Protein AF-A0A150QNM5-F1 (afdb_monomer_lite)

Foldseek 3Di:
DDDDDPDDDPDPDLQQQLLVLCCVLCVVDPHSVVSSVVLVVCCVDVQSVVLSVQLSVVCPDPPDDSVCVVVCVSGDHPVD

Radius of gyration: 13.15 Å; chains: 1; bounding box: 26×24×42 Å

Sequence (80 aa):
MLSSFASGCAGSDPCEVVCAKNAECQPDGPGKETCTALCVELSDRASYADAIEHQAACYEEDDWSCDSLASGACDYSPED

Structure (mmCIF, N/CA/C/O backbone):
data_AF-A0A150QNM5-F1
#
_entry.id   AF-A0A150QNM5-F1
#
loop_
_atom_site.group_PDB
_atom_site.id
_atom_site.type_symbol
_atom_site.label_atom_id
_atom_site.label_alt_id
_atom_site.label_comp_id
_atom_site.label_asym_id
_atom_site.label_entity_id
_atom_site.label_seq_id
_atom_site.pdbx_PDB_ins_code
_atom_site.Cartn_x
_atom_site.Cartn_y
_atom_site.Cartn_z
_atom_site.occupancy
_atom_site.B_iso_or_equiv
_atom_site.auth_seq_id
_atom_site.auth_comp_id
_atom_site.auth_asym_id
_atom_site.auth_atom_id
_atom_site.pdbx_PDB_model_num
ATOM 1 N N . MET A 1 1 ? -11.570 -12.444 28.364 1.00 39.44 1 MET A N 1
ATOM 2 C CA . MET A 1 1 ? -10.706 -13.015 27.316 1.00 39.44 1 MET A CA 1
ATOM 3 C C . MET A 1 1 ? -11.026 -12.275 26.031 1.00 39.44 1 MET A C 1
ATOM 5 O O . MET A 1 1 ? -12.059 -12.556 25.446 1.00 39.44 1 MET A O 1
ATOM 9 N N . LEU A 1 2 ? -10.230 -11.269 25.667 1.00 42.00 2 LEU A N 1
ATOM 10 C CA . LEU A 1 2 ? -10.240 -10.711 24.313 1.00 42.00 2 LEU A CA 1
ATOM 11 C C . LEU A 1 2 ? -8.931 -11.157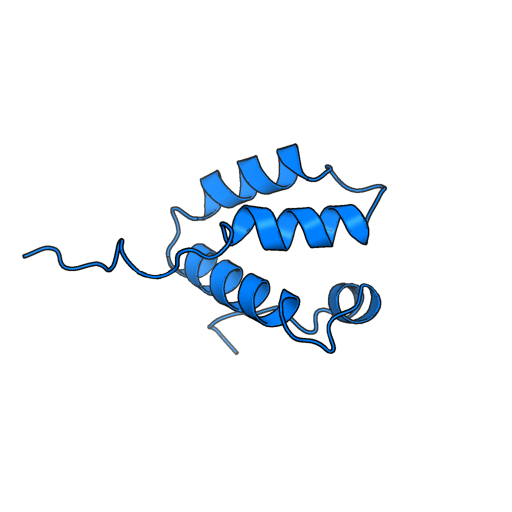 23.670 1.00 42.00 2 LEU A C 1
ATOM 13 O O . LEU A 1 2 ? -7.890 -10.535 23.851 1.00 42.00 2 LEU A O 1
ATOM 17 N N . SER A 1 3 ? -8.994 -12.325 23.041 1.00 46.44 3 SER A N 1
ATOM 18 C CA . SER A 1 3 ? -7.972 -12.801 22.122 1.00 46.44 3 SER A CA 1
ATOM 19 C C . SER A 1 3 ? -8.252 -12.162 20.772 1.00 46.44 3 SER A C 1
ATOM 21 O O . SER A 1 3 ? -9.259 -12.519 20.176 1.00 46.44 3 SER A O 1
ATOM 23 N N . SER A 1 4 ? -7.374 -11.278 20.305 1.00 39.22 4 SER A N 1
ATOM 24 C CA . SER A 1 4 ? -7.243 -10.955 18.880 1.00 39.22 4 S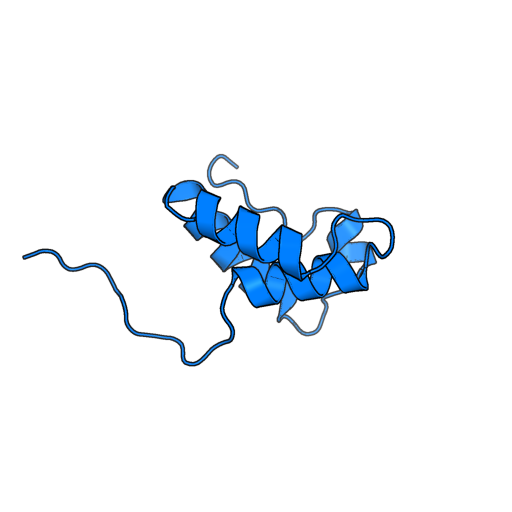ER A CA 1
ATOM 25 C C . SER A 1 4 ? -5.796 -10.542 18.604 1.00 39.22 4 SER A C 1
ATOM 27 O O . SER A 1 4 ? -5.401 -9.406 18.834 1.00 39.22 4 SER A O 1
ATOM 29 N N . PHE A 1 5 ? -4.991 -11.548 18.265 1.00 46.66 5 PHE A N 1
ATOM 30 C CA . PHE A 1 5 ? -3.839 -11.539 17.354 1.00 46.66 5 PHE A CA 1
ATOM 31 C C . PHE A 1 5 ? -3.157 -10.187 17.058 1.00 46.66 5 PHE A C 1
ATOM 33 O O . PHE A 1 5 ? 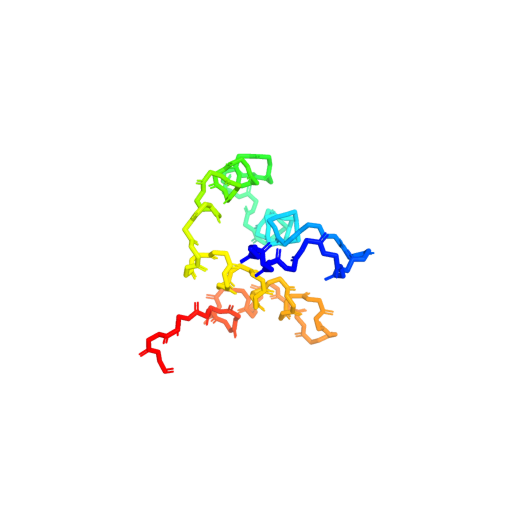-3.187 -9.708 15.938 1.00 46.66 5 PHE A O 1
ATOM 40 N N . ALA A 1 6 ? -2.463 -9.607 18.038 1.00 40.44 6 ALA A N 1
ATOM 41 C CA . ALA A 1 6 ? -1.525 -8.498 17.810 1.00 40.44 6 ALA A CA 1
ATOM 42 C C . ALA A 1 6 ? -0.057 -8.976 17.777 1.00 40.44 6 ALA A C 1
ATOM 44 O O . ALA A 1 6 ? 0.839 -8.306 18.289 1.00 40.44 6 ALA A O 1
ATOM 45 N N . SER A 1 7 ? 0.215 -10.181 17.259 1.00 48.31 7 SER A N 1
ATOM 46 C CA . SER A 1 7 ? 1.594 -10.676 17.173 1.00 48.31 7 SER A CA 1
ATOM 47 C C . SER A 1 7 ? 1.788 -11.714 16.067 1.00 48.31 7 SER A C 1
ATOM 49 O O . SER A 1 7 ? 1.301 -12.837 16.174 1.00 48.31 7 SER A O 1
ATOM 51 N N . GLY A 1 8 ? 2.548 -11.315 15.044 1.00 36.66 8 GLY A N 1
ATOM 52 C CA . GLY A 1 8 ? 2.966 -12.109 13.885 1.00 36.66 8 GLY A CA 1
ATOM 53 C C . GLY A 1 8 ? 2.510 -11.397 12.615 1.00 36.66 8 GLY A C 1
ATOM 54 O O . GLY A 1 8 ? 1.377 -11.577 12.216 1.00 36.66 8 GLY A O 1
ATOM 55 N N . CYS A 1 9 ? 3.271 -10.475 12.031 1.00 40.84 9 CYS A N 1
ATOM 56 C CA . CYS A 1 9 ? 4.602 -10.695 11.472 1.00 40.84 9 CYS A CA 1
ATOM 57 C C . CYS A 1 9 ? 5.542 -9.509 11.739 1.00 40.84 9 CYS A C 1
ATOM 59 O O . CYS A 1 9 ? 5.121 -8.360 11.763 1.00 40.84 9 CYS A O 1
ATOM 61 N N . ALA A 1 10 ? 6.846 -9.771 11.839 1.00 37.12 10 ALA A N 1
ATOM 62 C CA . ALA A 1 10 ? 7.882 -8.754 11.623 1.00 37.12 10 ALA A CA 1
ATOM 63 C C . ALA A 1 10 ? 8.007 -8.423 10.115 1.00 37.12 10 ALA A C 1
ATOM 65 O O . ALA A 1 10 ? 9.108 -8.399 9.570 1.00 37.12 10 ALA A O 1
ATOM 66 N N . GLY A 1 11 ? 6.861 -8.281 9.448 1.00 52.84 11 GLY A N 1
ATOM 67 C CA . GLY A 1 11 ? 6.701 -7.866 8.062 1.00 52.84 11 GLY A CA 1
ATOM 68 C C . GLY A 1 11 ? 6.301 -6.397 8.033 1.00 52.84 11 GLY A C 1
ATOM 69 O O . GLY A 1 11 ? 5.824 -5.858 9.034 1.00 52.84 11 GLY A O 1
ATOM 70 N N . SER A 1 12 ? 6.568 -5.736 6.915 1.00 66.81 12 SER A N 1
ATOM 71 C CA . SER A 1 12 ? 6.178 -4.344 6.702 1.00 66.81 12 SER A CA 1
ATOM 72 C C . SER A 1 12 ? 4.675 -4.160 6.958 1.00 66.81 12 SER A C 1
ATOM 74 O O . SER A 1 12 ? 3.885 -5.061 6.692 1.00 66.81 12 SER A O 1
ATOM 76 N N . ASP A 1 13 ? 4.283 -3.004 7.492 1.00 88.88 13 ASP A N 1
ATOM 77 C CA . ASP A 1 13 ? 2.874 -2.659 7.698 1.00 88.88 13 ASP A CA 1
ATOM 78 C C . ASP A 1 13 ? 2.085 -2.793 6.370 1.00 88.88 13 ASP A C 1
ATOM 80 O O . ASP A 1 13 ? 2.552 -2.289 5.344 1.00 88.88 13 ASP A O 1
ATOM 84 N N . PRO A 1 14 ? 0.920 -3.472 6.340 1.00 92.06 14 PRO A N 1
ATOM 85 C CA . PRO A 1 14 ? 0.168 -3.688 5.102 1.00 92.06 14 PRO A CA 1
ATOM 86 C C . PRO A 1 14 ? -0.185 -2.394 4.356 1.00 92.06 14 PRO A C 1
ATOM 88 O O . PRO A 1 14 ? -0.093 -2.344 3.126 1.00 92.06 14 PRO A O 1
ATOM 91 N N . CYS A 1 15 ? -0.510 -1.316 5.081 1.00 93.88 15 CYS A N 1
ATOM 92 C CA . CYS A 1 15 ? -0.753 -0.010 4.472 1.00 93.88 15 CYS A CA 1
ATOM 93 C C . CYS A 1 15 ? 0.530 0.560 3.855 1.00 93.88 15 CYS A C 1
ATOM 95 O O . CYS A 1 15 ? 0.489 1.082 2.743 1.00 93.88 15 CYS A O 1
ATOM 97 N N . GLU A 1 16 ? 1.680 0.431 4.521 1.00 94.00 16 GLU A N 1
ATOM 98 C CA . GLU A 1 16 ? 2.981 0.829 3.966 1.00 94.00 16 GLU A CA 1
ATOM 99 C C . GLU A 1 16 ? 3.320 0.087 2.667 1.00 94.00 16 GLU A C 1
ATOM 101 O O . GLU A 1 16 ? 3.789 0.724 1.718 1.00 94.00 16 GLU A O 1
ATOM 106 N N . VAL A 1 17 ? 3.069 -1.225 2.597 1.00 92.94 17 VAL A N 1
ATOM 107 C CA . VAL A 1 17 ? 3.312 -2.039 1.392 1.00 92.94 17 VAL A CA 1
ATOM 108 C C . VAL A 1 17 ? 2.408 -1.582 0.254 1.00 92.94 17 VAL A C 1
ATOM 110 O O . VAL A 1 17 ? 2.902 -1.155 -0.794 1.00 92.94 17 VAL A O 1
ATOM 113 N N . VAL A 1 18 ? 1.090 -1.605 0.471 1.00 91.62 18 VAL A N 1
ATOM 114 C CA . VAL A 1 18 ? 0.095 -1.259 -0.554 1.00 91.62 18 VAL A CA 1
ATOM 115 C C . VAL A 1 18 ? 0.310 0.165 -1.058 1.00 91.62 18 VAL A C 1
ATOM 117 O O . VAL A 1 18 ? 0.362 0.398 -2.267 1.00 91.62 18 VAL A O 1
ATOM 120 N N . CYS A 1 19 ? 0.522 1.125 -0.158 1.00 93.75 19 CYS A N 1
ATOM 121 C CA . CYS A 1 19 ? 0.702 2.522 -0.537 1.00 93.75 19 CYS A CA 1
ATOM 122 C C . CYS A 1 19 ? 2.058 2.813 -1.183 1.00 93.75 19 CYS A C 1
ATOM 124 O O . CYS A 1 19 ? 2.130 3.694 -2.043 1.00 93.75 19 CYS A O 1
ATOM 126 N N . ALA A 1 20 ? 3.124 2.084 -0.833 1.00 92.75 20 ALA A N 1
ATOM 127 C CA . ALA A 1 20 ? 4.391 2.182 -1.553 1.00 92.75 20 ALA A CA 1
ATOM 128 C C . ALA A 1 20 ? 4.241 1.695 -3.000 1.00 92.75 20 ALA A C 1
ATOM 130 O O . ALA A 1 20 ? 4.658 2.402 -3.916 1.00 92.75 20 ALA A O 1
ATOM 131 N N . LYS A 1 21 ? 3.588 0.544 -3.212 1.00 90.62 21 LYS A N 1
ATOM 132 C CA . LYS A 1 21 ? 3.350 -0.002 -4.557 1.00 90.62 21 LYS A CA 1
ATOM 133 C C . LYS A 1 21 ? 2.412 0.872 -5.386 1.00 90.62 21 LYS A C 1
ATOM 135 O O . LYS A 1 21 ? 2.701 1.154 -6.546 1.00 90.62 21 LYS A O 1
ATOM 140 N N . ASN A 1 22 ? 1.332 1.373 -4.785 1.00 90.00 22 ASN A N 1
ATOM 141 C CA . ASN A 1 22 ? 0.427 2.309 -5.452 1.00 90.00 22 ASN A CA 1
ATOM 142 C C . ASN A 1 22 ? 1.168 3.581 -5.886 1.00 90.00 22 ASN A C 1
ATOM 144 O O . ASN A 1 22 ? 1.014 4.011 -7.024 1.00 90.00 22 ASN A O 1
ATOM 148 N N . ALA A 1 23 ? 2.009 4.160 -5.022 1.00 92.75 23 ALA A N 1
ATOM 149 C CA . ALA A 1 23 ? 2.779 5.359 -5.358 1.00 92.75 23 ALA A CA 1
ATOM 150 C C . ALA A 1 23 ? 3.858 5.109 -6.428 1.00 92.75 23 ALA A C 1
ATOM 152 O O . ALA A 1 23 ? 4.128 5.995 -7.234 1.00 92.75 23 ALA A O 1
ATOM 153 N N . GLU A 1 24 ? 4.461 3.917 -6.449 1.00 91.75 24 GLU A N 1
ATOM 154 C CA . GLU A 1 24 ? 5.408 3.499 -7.489 1.00 91.75 24 GLU A CA 1
ATOM 155 C C . GLU A 1 24 ? 4.731 3.423 -8.866 1.00 91.75 24 GLU A C 1
ATOM 157 O O . GLU A 1 24 ? 5.264 3.932 -9.852 1.00 91.75 24 GLU A O 1
ATOM 162 N N . CYS A 1 25 ? 3.537 2.832 -8.924 1.00 90.75 25 CYS A N 1
ATOM 163 C CA . CYS A 1 25 ? 2.821 2.583 -10.174 1.00 90.75 25 CYS A CA 1
ATOM 164 C C . CYS A 1 25 ? 1.937 3.752 -10.638 1.00 90.75 25 CYS A C 1
ATOM 166 O O . CYS A 1 25 ? 1.610 3.841 -11.821 1.00 90.75 25 CYS A O 1
ATOM 168 N N . GLN A 1 26 ? 1.533 4.643 -9.730 1.00 89.12 26 GLN A N 1
ATOM 169 C CA . GLN A 1 26 ? 0.638 5.772 -10.001 1.00 89.12 26 GLN A CA 1
ATOM 170 C C . GLN A 1 26 ? 1.265 7.089 -9.509 1.00 89.12 26 GLN A C 1
ATOM 172 O O . GLN A 1 26 ? 0.837 7.641 -8.490 1.00 89.12 26 GLN A O 1
ATOM 177 N N . PRO A 1 27 ? 2.267 7.629 -10.230 1.00 86.69 27 PRO A N 1
ATOM 178 C CA . PRO A 1 27 ? 2.998 8.825 -9.803 1.00 86.69 27 PRO A CA 1
ATOM 179 C C . PRO A 1 27 ? 2.131 10.092 -9.750 1.00 86.69 27 PRO A C 1
ATOM 181 O O . PRO A 1 27 ? 2.453 11.017 -9.009 1.00 86.69 27 PRO A O 1
ATOM 184 N N . ASP A 1 28 ? 1.023 10.126 -10.494 1.00 89.88 28 ASP A N 1
ATOM 185 C CA . ASP A 1 28 ? 0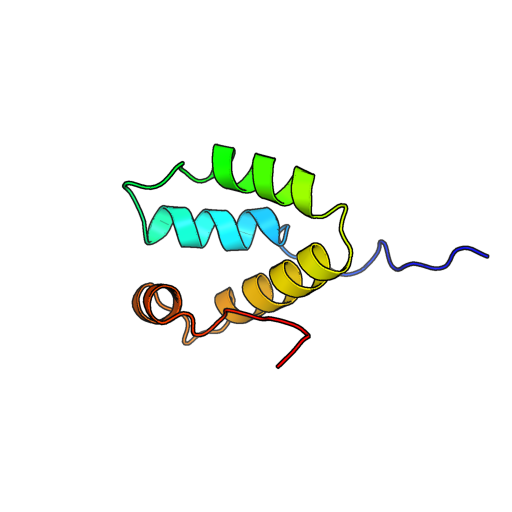.052 11.230 -10.487 1.00 89.88 28 ASP A CA 1
ATOM 186 C C . ASP A 1 28 ? -0.989 11.117 -9.349 1.00 89.88 28 ASP A C 1
ATOM 188 O O . ASP A 1 28 ? -1.887 11.954 -9.232 1.00 89.88 28 ASP A O 1
ATOM 192 N N . GLY A 1 29 ? -0.911 10.061 -8.531 1.00 86.44 29 GLY A N 1
ATOM 193 C CA . GLY A 1 29 ? -1.822 9.801 -7.419 1.00 86.44 29 GLY A CA 1
ATOM 194 C C . GLY A 1 29 ? -1.565 10.675 -6.179 1.00 86.44 29 GLY A C 1
ATOM 195 O O . GLY A 1 29 ? -0.710 11.559 -6.181 1.00 86.44 29 GLY A O 1
ATOM 196 N N . PRO A 1 30 ? -2.270 10.412 -5.062 1.00 86.88 30 PRO A N 1
ATOM 197 C CA . PRO A 1 30 ? -2.139 11.183 -3.819 1.00 86.88 30 PRO A CA 1
ATOM 198 C C . PRO A 1 30 ? -0.768 11.040 -3.129 1.00 86.88 30 PRO A C 1
ATOM 200 O O . PRO A 1 30 ? -0.492 11.740 -2.159 1.00 86.88 30 PRO A O 1
ATOM 203 N N . GLY A 1 31 ? 0.093 10.144 -3.617 1.00 92.25 31 GLY A N 1
ATOM 204 C CA . GLY A 1 31 ? 1.389 9.838 -3.023 1.00 92.25 31 GLY A CA 1
ATOM 205 C C . GLY A 1 31 ? 1.297 8.879 -1.833 1.00 92.25 31 GLY A C 1
ATOM 206 O O . GLY A 1 31 ? 0.231 8.647 -1.256 1.00 92.25 31 GLY A O 1
ATOM 207 N N . LYS A 1 32 ? 2.451 8.307 -1.469 1.00 93.31 32 LYS A N 1
ATOM 208 C CA . LYS A 1 32 ? 2.558 7.260 -0.442 1.00 93.31 32 LYS A CA 1
ATOM 209 C C . LYS A 1 32 ? 2.011 7.718 0.913 1.00 93.31 32 LYS A C 1
ATOM 211 O O . LYS A 1 32 ? 1.183 7.034 1.493 1.00 93.31 32 LYS A O 1
ATOM 216 N N . GLU A 1 33 ? 2.447 8.879 1.400 1.00 94.00 33 GLU A N 1
ATOM 217 C CA . GLU A 1 33 ? 2.125 9.363 2.752 1.00 94.00 33 GLU A CA 1
ATOM 218 C C . GLU A 1 33 ? 0.620 9.591 2.951 1.00 94.00 33 GLU A C 1
ATOM 220 O O . GLU A 1 33 ? 0.049 9.165 3.955 1.00 94.00 33 GLU A O 1
ATOM 225 N N . THR A 1 34 ? -0.043 10.224 1.978 1.00 94.94 34 THR A N 1
ATOM 226 C CA . THR A 1 34 ? -1.494 10.446 2.022 1.00 94.94 34 THR A CA 1
ATOM 227 C C . THR A 1 34 ? -2.268 9.135 1.912 1.00 94.94 34 THR A C 1
ATOM 229 O O . THR A 1 34 ? -3.255 8.959 2.624 1.00 94.94 34 THR A O 1
ATOM 232 N N . CYS A 1 35 ? -1.808 8.199 1.076 1.00 94.12 35 CYS A N 1
ATOM 233 C CA . CYS A 1 35 ? -2.388 6.861 1.001 1.00 94.12 35 CYS A CA 1
ATOM 234 C C . CYS A 1 35 ? -2.281 6.126 2.346 1.00 94.12 35 CYS A C 1
ATOM 236 O O . CYS A 1 35 ? -3.294 5.634 2.841 1.00 94.12 35 CYS A O 1
ATOM 238 N N . THR A 1 36 ? -1.097 6.099 2.974 1.00 94.62 36 THR A N 1
ATOM 239 C CA . THR A 1 36 ? -0.896 5.390 4.248 1.00 94.62 36 THR A CA 1
ATOM 240 C C . THR A 1 36 ? -1.792 5.970 5.338 1.00 94.62 36 THR A C 1
ATOM 242 O O . THR A 1 36 ? -2.440 5.215 6.058 1.00 94.62 36 THR A O 1
ATOM 245 N N . ALA A 1 37 ? -1.885 7.301 5.438 1.00 94.38 37 ALA A N 1
ATOM 246 C CA . ALA A 1 37 ? -2.727 7.955 6.439 1.00 94.38 37 ALA A CA 1
ATOM 247 C C . ALA A 1 37 ? -4.209 7.562 6.305 1.00 94.38 37 ALA A C 1
ATOM 249 O O . ALA A 1 37 ? -4.845 7.220 7.301 1.00 94.38 37 ALA A O 1
ATOM 250 N N . LEU A 1 38 ? -4.738 7.558 5.077 1.00 93.88 38 LEU A N 1
ATOM 251 C CA . LEU A 1 38 ? -6.113 7.132 4.800 1.00 93.88 38 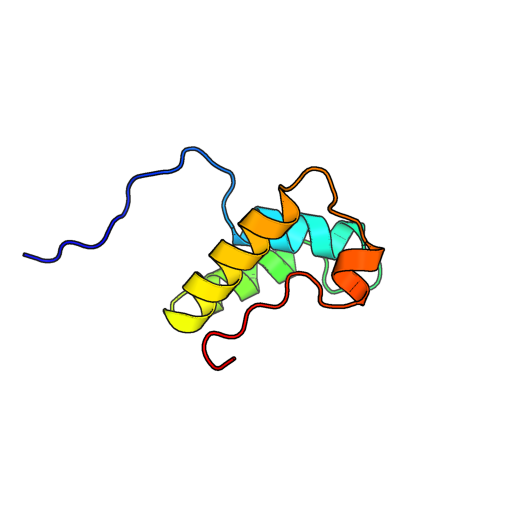LEU A CA 1
ATOM 252 C C . LEU A 1 38 ? -6.315 5.636 5.052 1.00 93.88 38 LEU A C 1
ATOM 254 O O . LEU A 1 38 ? -7.343 5.236 5.590 1.00 93.88 38 LEU A O 1
ATOM 258 N N . CYS A 1 39 ? -5.339 4.810 4.678 1.00 94.19 39 CYS A N 1
ATOM 259 C CA . CYS A 1 39 ? -5.400 3.374 4.903 1.00 94.19 39 CYS A CA 1
ATOM 260 C C . CYS A 1 39 ? -5.494 3.057 6.398 1.00 94.19 39 CYS A C 1
ATOM 262 O O . CYS A 1 39 ? -6.406 2.349 6.804 1.00 94.19 39 CYS A O 1
ATOM 264 N N . VAL A 1 40 ? -4.638 3.664 7.225 1.00 92.44 40 VAL A N 1
ATOM 265 C CA . VAL A 1 40 ? -4.674 3.490 8.685 1.00 92.44 40 VAL A CA 1
ATOM 266 C C . VAL A 1 40 ? -6.013 3.941 9.276 1.00 92.44 40 VAL A C 1
ATOM 268 O O . VAL A 1 40 ? -6.557 3.244 10.126 1.00 92.44 40 VAL A O 1
ATOM 271 N N . GLU A 1 41 ? -6.580 5.060 8.809 1.00 93.12 41 GLU A N 1
ATOM 272 C CA . GLU A 1 41 ? -7.906 5.528 9.249 1.00 93.12 41 GLU A CA 1
ATOM 273 C C . GLU A 1 41 ? -9.024 4.521 8.916 1.00 93.12 41 GLU A C 1
ATOM 275 O O . GLU A 1 41 ? -9.959 4.331 9.695 1.00 93.12 41 GLU A O 1
ATOM 280 N N . LEU A 1 42 ? -8.945 3.864 7.757 1.00 90.62 42 LEU A N 1
ATOM 281 C CA . LEU A 1 42 ? -9.954 2.908 7.300 1.00 90.62 42 LEU A CA 1
ATOM 282 C C . LEU A 1 42 ? -9.762 1.497 7.875 1.00 90.62 42 LEU A C 1
ATOM 284 O O . LEU A 1 42 ? -10.751 0.770 8.000 1.00 90.62 42 LEU A O 1
ATOM 288 N N . SER A 1 43 ? -8.541 1.134 8.278 1.00 87.44 43 SER A N 1
ATOM 289 C CA . SER A 1 43 ? -8.188 -0.164 8.877 1.00 87.44 43 SER A CA 1
ATOM 290 C C . SER A 1 43 ? -8.851 -0.441 10.227 1.00 87.44 43 SER A C 1
ATOM 292 O O . SER A 1 43 ? -8.889 -1.589 10.660 1.00 87.44 43 SER A O 1
ATOM 294 N N . ASP A 1 44 ? -9.490 0.551 10.853 1.00 87.25 44 ASP A N 1
ATOM 295 C CA . ASP A 1 44 ? -10.400 0.313 11.983 1.00 87.25 44 ASP A CA 1
ATOM 296 C C . ASP A 1 44 ? -11.613 -0.564 11.591 1.00 87.25 44 ASP A C 1
ATOM 298 O O . ASP A 1 44 ? -12.279 -1.158 12.446 1.00 87.25 44 ASP A O 1
ATOM 302 N N . ARG A 1 45 ? -11.928 -0.668 10.292 1.00 88.75 45 ARG A N 1
ATOM 303 C CA . ARG A 1 45 ? -12.977 -1.546 9.759 1.00 88.75 45 ARG A CA 1
ATOM 304 C C . ARG A 1 45 ? -12.379 -2.911 9.429 1.00 88.75 45 ARG A C 1
ATOM 306 O O . ARG A 1 45 ? -11.590 -3.028 8.500 1.00 88.75 45 ARG A O 1
ATOM 313 N N . ALA A 1 46 ? -12.837 -3.956 10.119 1.00 85.94 46 ALA A N 1
ATOM 314 C CA . ALA A 1 46 ? -12.296 -5.311 9.972 1.00 85.94 46 ALA A CA 1
ATOM 315 C C . ALA A 1 46 ? -12.271 -5.830 8.520 1.00 85.94 46 ALA A C 1
ATOM 317 O O . ALA A 1 46 ? -11.291 -6.442 8.121 1.00 85.94 46 ALA A O 1
ATOM 318 N N . SER A 1 47 ? -13.306 -5.557 7.718 1.00 86.44 47 SER A N 1
ATOM 319 C CA . SER A 1 47 ? -13.337 -5.974 6.307 1.00 86.44 47 SER A CA 1
ATOM 320 C C . SER A 1 47 ? -12.320 -5.235 5.435 1.00 86.44 47 SER A C 1
ATOM 322 O O . SER A 1 47 ? -11.823 -5.797 4.469 1.00 86.44 47 SER A O 1
ATOM 324 N N . TYR A 1 48 ? -12.011 -3.981 5.770 1.00 87.31 48 TYR A N 1
ATOM 325 C CA . TYR A 1 48 ? -10.992 -3.206 5.069 1.00 87.31 48 TYR A CA 1
ATOM 326 C C . TYR A 1 48 ? -9.589 -3.665 5.473 1.00 87.31 48 TYR A C 1
ATOM 328 O O . TYR A 1 48 ? -8.741 -3.848 4.610 1.00 87.31 48 TYR A O 1
ATOM 336 N N . ALA A 1 49 ? -9.362 -3.899 6.770 1.00 88.88 49 ALA A N 1
ATOM 337 C CA . ALA A 1 49 ? -8.100 -4.442 7.264 1.00 88.88 49 ALA A CA 1
ATOM 338 C C . ALA A 1 49 ? -7.778 -5.798 6.616 1.00 88.88 49 ALA A C 1
ATOM 340 O O . ALA A 1 49 ? -6.684 -5.968 6.090 1.00 88.88 49 ALA A O 1
ATOM 341 N N . ASP A 1 50 ? -8.753 -6.712 6.569 1.00 88.94 50 ASP A N 1
ATOM 342 C CA . ASP A 1 50 ? -8.602 -8.025 5.928 1.00 88.94 50 ASP A CA 1
ATOM 343 C C . ASP A 1 50 ? -8.257 -7.893 4.436 1.00 88.94 50 ASP A C 1
ATOM 345 O O . ASP A 1 50 ? -7.317 -8.524 3.956 1.00 88.94 50 ASP A O 1
ATOM 349 N N . ALA A 1 51 ? -8.948 -7.012 3.705 1.00 89.06 51 ALA A N 1
ATOM 350 C CA . ALA A 1 51 ? -8.653 -6.774 2.294 1.00 89.06 51 ALA A CA 1
ATOM 351 C C . ALA A 1 51 ? -7.246 -6.208 2.062 1.00 89.06 51 ALA A C 1
ATOM 353 O O . ALA A 1 51 ? -6.533 -6.664 1.169 1.00 89.06 51 ALA A O 1
ATOM 354 N N . ILE A 1 52 ? -6.814 -5.257 2.892 1.00 90.62 52 ILE A N 1
ATOM 355 C CA . ILE A 1 52 ? -5.480 -4.660 2.790 1.00 90.62 52 ILE A CA 1
ATOM 356 C C . ILE A 1 52 ? -4.382 -5.669 3.144 1.00 90.62 52 ILE A C 1
ATOM 358 O O . ILE A 1 52 ? -3.337 -5.666 2.497 1.00 90.62 52 ILE A O 1
ATOM 362 N N . GLU A 1 53 ? -4.602 -6.552 4.120 1.00 91.50 53 GLU A N 1
ATOM 363 C CA . GLU A 1 53 ? -3.666 -7.636 4.446 1.00 91.50 53 GLU A CA 1
ATOM 364 C C . GLU A 1 53 ? -3.477 -8.597 3.262 1.00 91.50 53 GLU A C 1
ATOM 366 O O . GLU A 1 53 ? -2.339 -8.902 2.893 1.00 91.50 53 GLU A O 1
ATOM 371 N N . HIS A 1 54 ? -4.568 -9.016 2.612 1.00 90.56 54 HIS A N 1
ATOM 372 C CA . HIS A 1 54 ? -4.506 -9.879 1.426 1.00 90.56 54 HIS A CA 1
ATOM 373 C C . HIS A 1 54 ? -3.838 -9.176 0.240 1.00 90.56 54 HIS A C 1
ATOM 375 O O . HIS A 1 54 ? -2.992 -9.762 -0.440 1.00 90.56 54 HIS A O 1
ATOM 381 N N . GLN A 1 55 ? -4.172 -7.906 0.011 1.00 90.12 55 GLN A N 1
ATOM 382 C CA . GLN A 1 55 ? -3.582 -7.120 -1.066 1.00 90.12 55 GLN A CA 1
ATOM 383 C C . GLN A 1 55 ? -2.077 -6.907 -0.856 1.00 90.12 55 GLN A C 1
ATOM 385 O O . GLN A 1 55 ? -1.300 -7.040 -1.802 1.00 90.12 55 GLN A O 1
ATOM 390 N N . ALA A 1 56 ? -1.651 -6.619 0.378 1.00 91.44 56 ALA A N 1
ATOM 391 C CA . ALA A 1 56 ? -0.240 -6.496 0.726 1.00 91.44 56 ALA A CA 1
ATOM 392 C C . ALA A 1 56 ? 0.514 -7.806 0.465 1.00 91.44 56 ALA A C 1
ATOM 394 O O . ALA A 1 56 ? 1.562 -7.774 -0.176 1.00 91.44 56 ALA A O 1
ATOM 395 N N . ALA A 1 57 ? -0.045 -8.946 0.883 1.00 90.19 57 ALA A N 1
ATOM 396 C CA . ALA A 1 57 ? 0.552 -10.257 0.633 1.00 90.19 57 ALA A CA 1
ATOM 397 C C . ALA A 1 57 ? 0.698 -10.548 -0.872 1.00 90.19 57 ALA A C 1
ATOM 399 O O . ALA A 1 57 ? 1.764 -10.971 -1.309 1.00 90.19 57 ALA A O 1
ATOM 400 N N . CYS A 1 58 ? -0.328 -10.243 -1.674 1.00 89.75 58 CYS A N 1
ATOM 401 C CA . CYS A 1 58 ? -0.298 -10.405 -3.133 1.00 89.75 58 CYS A CA 1
ATOM 402 C C . CYS A 1 58 ? 0.790 -9.544 -3.806 1.00 89.75 58 CYS A C 1
ATOM 404 O O . CYS A 1 58 ? 1.426 -9.968 -4.767 1.00 89.75 58 CYS A O 1
ATOM 406 N N . TYR A 1 59 ? 1.052 -8.337 -3.292 1.00 87.44 59 TYR A N 1
ATOM 407 C CA . TYR A 1 59 ? 2.110 -7.454 -3.804 1.00 87.44 59 TYR A CA 1
ATOM 408 C C . TYR A 1 59 ? 3.533 -7.881 -3.438 1.00 87.44 59 TYR A C 1
ATOM 410 O O . TYR A 1 59 ? 4.490 -7.392 -4.046 1.00 87.44 59 TYR A O 1
ATOM 418 N N . GLU A 1 60 ? 3.688 -8.739 -2.433 1.00 85.88 60 GLU A N 1
ATOM 419 C CA . GLU A 1 60 ? 4.980 -9.299 -2.037 1.00 85.88 60 GLU A CA 1
ATOM 420 C C . GLU A 1 60 ? 5.334 -10.578 -2.819 1.00 85.88 60 GLU A C 1
ATOM 422 O O . GLU A 1 60 ? 6.458 -11.063 -2.696 1.00 85.88 60 GLU A O 1
ATOM 427 N N . GLU A 1 61 ? 4.426 -11.104 -3.650 1.00 84.56 61 GLU A N 1
ATOM 428 C CA . GLU A 1 61 ? 4.701 -12.247 -4.527 1.00 84.56 61 GLU A CA 1
ATOM 429 C C . GLU A 1 61 ? 5.651 -11.879 -5.686 1.00 84.56 61 GLU A C 1
ATOM 431 O O . GLU A 1 61 ? 5.603 -10.779 -6.238 1.00 84.56 61 GLU A O 1
ATOM 436 N N . ASP A 1 62 ? 6.506 -12.827 -6.092 1.00 70.69 62 ASP A N 1
ATOM 437 C CA . ASP A 1 62 ? 7.572 -12.611 -7.090 1.00 70.69 62 ASP A CA 1
ATOM 438 C C . ASP A 1 62 ? 7.056 -12.211 -8.495 1.00 70.69 62 ASP A C 1
ATOM 440 O O . ASP A 1 62 ? 7.811 -11.640 -9.284 1.00 70.69 62 ASP A O 1
ATOM 444 N N . ASP A 1 63 ? 5.780 -12.475 -8.804 1.00 78.06 63 ASP A N 1
ATOM 445 C CA . ASP A 1 63 ? 5.138 -12.179 -10.098 1.00 78.06 63 ASP A CA 1
ATOM 446 C C . ASP A 1 63 ? 4.352 -10.846 -10.109 1.00 78.06 63 ASP A C 1
ATOM 448 O O . ASP A 1 63 ? 3.664 -10.513 -11.084 1.00 78.06 63 ASP A O 1
ATOM 452 N N . TRP A 1 64 ? 4.434 -10.052 -9.038 1.00 82.44 64 TRP A N 1
ATOM 453 C CA . TRP A 1 64 ? 3.758 -8.757 -8.958 1.00 82.44 64 TRP A CA 1
ATOM 454 C C . TRP A 1 64 ? 4.356 -7.711 -9.927 1.00 82.44 64 TRP A C 1
ATOM 456 O O . TRP A 1 64 ? 5.569 -7.607 -10.117 1.00 82.44 64 TRP A O 1
ATOM 466 N N . SER A 1 65 ? 3.487 -6.879 -10.524 1.00 88.81 65 SER A N 1
ATOM 467 C CA . SER A 1 65 ? 3.868 -5.759 -11.397 1.00 88.81 65 SER A CA 1
ATOM 468 C C . SER A 1 65 ? 2.850 -4.608 -11.354 1.00 88.81 65 SER A C 1
ATOM 470 O O . SER A 1 65 ? 1.705 -4.785 -10.928 1.00 88.81 65 SER A O 1
ATOM 472 N N . CYS A 1 66 ? 3.227 -3.430 -11.865 1.00 89.88 66 CYS A N 1
ATOM 473 C CA . CYS A 1 66 ? 2.295 -2.306 -12.014 1.00 89.88 66 CYS A CA 1
ATOM 474 C C . CYS A 1 66 ? 1.124 -2.599 -12.968 1.00 89.88 66 CYS A C 1
ATOM 476 O O . CYS A 1 66 ? 0.034 -2.063 -12.771 1.00 89.88 66 CYS A O 1
ATOM 478 N N . ASP A 1 67 ? 1.310 -3.474 -13.960 1.00 88.81 67 ASP A N 1
ATOM 479 C CA . ASP A 1 67 ? 0.220 -3.946 -14.822 1.00 88.81 67 ASP A CA 1
ATOM 480 C C . ASP A 1 67 ? -0.766 -4.843 -14.047 1.00 88.81 67 ASP A C 1
ATOM 482 O O . ASP A 1 67 ? -1.984 -4.748 -14.231 1.00 88.81 67 ASP A O 1
ATOM 486 N N . SER A 1 68 ? -0.264 -5.667 -13.119 1.00 84.75 68 SER A N 1
ATOM 487 C CA . SER A 1 68 ? -1.093 -6.487 -12.218 1.00 84.75 68 SER A CA 1
ATOM 488 C C . SER A 1 68 ? -1.951 -5.604 -11.303 1.00 84.75 68 SER A C 1
ATOM 490 O O . SER A 1 68 ? -3.133 -5.870 -11.097 1.00 84.75 68 SER A O 1
ATOM 492 N N . LEU A 1 69 ? -1.390 -4.493 -10.818 1.00 84.12 69 LEU A N 1
ATOM 493 C CA . LEU A 1 69 ? -2.128 -3.489 -10.048 1.00 84.12 69 LEU A CA 1
ATOM 494 C C . LEU A 1 69 ? -3.210 -2.811 -10.898 1.00 84.12 69 LEU A C 1
ATOM 496 O O . LEU A 1 69 ? -4.359 -2.719 -10.474 1.00 84.12 69 LEU A O 1
ATOM 500 N N . ALA A 1 70 ? -2.872 -2.370 -12.113 1.00 82.69 70 ALA A N 1
ATOM 501 C CA . ALA A 1 70 ? -3.814 -1.683 -12.999 1.00 82.69 70 ALA A CA 1
ATOM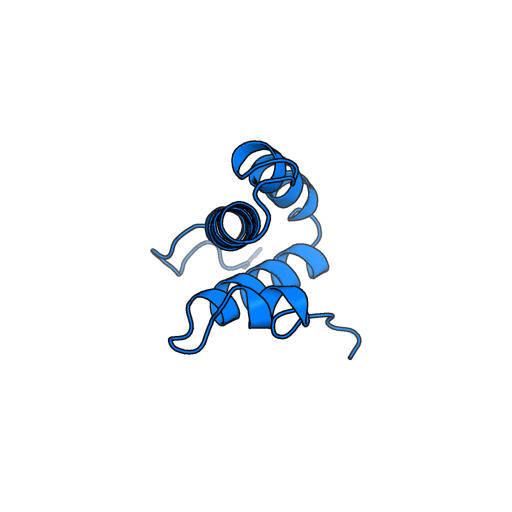 502 C C . ALA A 1 70 ? -4.985 -2.572 -13.456 1.00 82.69 70 ALA A C 1
ATOM 504 O O . ALA A 1 70 ? -6.066 -2.064 -13.755 1.00 82.69 70 ALA A O 1
ATOM 505 N N . SER A 1 71 ? -4.778 -3.889 -13.508 1.00 83.38 71 SER A N 1
ATOM 506 C CA . SER A 1 71 ? -5.816 -4.875 -13.828 1.00 83.38 71 SER A CA 1
ATOM 507 C C . SER A 1 71 ? -6.639 -5.329 -12.618 1.00 83.38 71 SER A C 1
ATOM 509 O O . SER A 1 71 ? -7.594 -6.080 -12.803 1.00 83.38 71 SER A O 1
ATOM 511 N N . GLY A 1 72 ? -6.307 -4.866 -11.407 1.00 81.12 72 GLY A N 1
ATOM 512 C CA . GLY A 1 72 ? -6.993 -5.266 -10.177 1.00 81.12 72 GLY A CA 1
ATOM 513 C C . GLY A 1 72 ? -6.680 -6.701 -9.747 1.00 81.12 72 GLY A C 1
ATOM 514 O O . GLY A 1 72 ? -7.479 -7.313 -9.054 1.00 81.12 72 GLY A O 1
ATOM 515 N N . ALA A 1 73 ? -5.533 -7.260 -10.146 1.00 83.31 73 ALA A N 1
ATOM 516 C CA . ALA A 1 73 ? -5.194 -8.663 -9.886 1.00 83.31 73 ALA A CA 1
ATOM 517 C C . ALA A 1 73 ? -5.097 -9.016 -8.388 1.00 83.31 73 ALA A C 1
ATOM 519 O O . ALA A 1 73 ? -5.289 -10.171 -8.025 1.00 83.31 73 ALA A O 1
ATOM 520 N N . CYS A 1 74 ? -4.808 -8.026 -7.540 1.00 83.38 74 CYS A N 1
ATOM 521 C CA . CYS A 1 74 ? -4.751 -8.165 -6.084 1.00 83.38 74 CYS A CA 1
ATOM 522 C C . CYS A 1 74 ? -5.937 -7.489 -5.374 1.00 83.38 74 CYS A C 1
ATOM 524 O O . CYS A 1 74 ? -5.858 -7.247 -4.171 1.00 83.38 74 CYS A O 1
ATOM 526 N N . ASP A 1 75 ? -6.991 -7.109 -6.106 1.00 79.44 75 ASP A N 1
ATOM 527 C CA . ASP A 1 75 ? -8.203 -6.570 -5.491 1.00 79.44 75 ASP A CA 1
ATOM 528 C C . ASP A 1 75 ? -8.933 -7.713 -4.780 1.00 79.44 75 ASP A C 1
ATOM 530 O O . ASP A 1 75 ? -9.280 -8.723 -5.396 1.00 79.44 75 ASP A O 1
ATOM 534 N N . TYR A 1 76 ? -9.103 -7.586 -3.467 1.00 76.25 76 TYR A N 1
ATOM 535 C CA . TYR A 1 76 ? -9.775 -8.584 -2.649 1.00 76.25 76 TYR A CA 1
ATOM 536 C C . TYR A 1 76 ? -11.034 -7.969 -2.055 1.00 76.25 76 TYR A C 1
ATOM 538 O O . TYR A 1 76 ? -10.975 -7.044 -1.241 1.00 76.25 76 TYR A O 1
ATOM 546 N N . SER A 1 77 ? -12.177 -8.529 -2.434 1.00 67.62 77 SER A N 1
ATOM 547 C CA . SER A 1 77 ? -13.457 -8.257 -1.803 1.00 67.62 77 SER A CA 1
ATOM 548 C C . SER A 1 77 ? -13.950 -9.549 -1.152 1.00 67.62 77 SER A C 1
ATOM 550 O O . SER A 1 77 ? -14.159 -10.533 -1.857 1.00 67.62 77 SER A O 1
ATOM 552 N N . PRO A 1 78 ? -14.180 -9.588 0.171 1.00 57.50 78 PRO A N 1
ATOM 553 C CA . PRO A 1 78 ? -14.655 -10.792 0.859 1.00 57.50 78 PRO A CA 1
ATOM 554 C C . PRO A 1 78 ? -16.086 -11.219 0.464 1.00 57.50 78 PRO A C 1
ATOM 556 O O . PRO A 1 78 ? -16.618 -12.173 1.031 1.00 57.50 78 PRO A O 1
ATOM 559 N N . GLU A 1 79 ? -16.733 -10.501 -0.462 1.00 57.78 79 GLU A N 1
ATOM 560 C CA . GLU A 1 79 ? -18.061 -10.818 -1.003 1.00 57.78 79 GLU A CA 1
ATOM 561 C C . GLU A 1 79 ? -18.027 -11.609 -2.331 1.00 57.78 79 GLU A C 1
ATOM 563 O O . GLU A 1 79 ? -19.103 -11.931 -2.842 1.00 57.78 79 GLU A O 1
ATOM 568 N N . ASP A 1 80 ? -16.841 -11.949 -2.858 1.00 47.72 80 ASP A N 1
ATOM 569 C CA . ASP A 1 80 ? -16.654 -12.762 -4.079 1.00 47.72 80 ASP A CA 1
ATOM 570 C C . ASP A 1 80 ? -16.356 -14.254 -3.811 1.00 47.72 80 ASP A C 1
ATOM 572 O O . ASP A 1 80 ? -15.589 -14.581 -2.874 1.00 47.72 80 ASP A O 1
#

pLDDT: mean 80.54, std 17.39, range [36.66, 94.94]

Secondary structure (DSSP, 8-state):
----------SPPHHHHHHHHHHHH-TTSS-HHHHHHHHHHHTTSHHHHHHHHHHHHHHTSTT--HHHHHTTTT---TT-

Organism: Sorangium cellulosum (NCBI:txid56)